Protein AF-A0A382YA63-F1 (afdb_monomer)

Sequence (80 aa):
MSNFEDVKTFMETFGQMVRTKPQFPDEKTMQLRFNLIEEELNELEQAMQTRNLKEIADALTDILYVTYGAGYAYGIDLDK

Organism: NCBI:txid408172

Foldseek 3Di:
DDPLVVLVVVCVVVVHQFAQDADAADPVLVVVLVVQLVVLVVQCVVCVVVVPPVSVVVSVVSNVNSVSVVCRNRNHDPVD

Nearest PDB structures (foldseek):
  2yf3-assembly3_E  TM=9.377E-01  e=4.675E-05  Deinococcus radiodurans R1 = ATCC 13939 = DSM 20539
  5hwu-assembly1_B  TM=9.373E-01  e=6.897E-05  Deinococcus radiodurans R1 = ATCC 13939 = DSM 20539
  5hva-assembly1_C  TM=9.338E-01  e=7.359E-05  Deinococcus radiodurans
  2yfc-assembly1_B  TM=8.708E-01  e=3.381E-05  Deinococcus radiodurans R1 = ATCC 13939 = DSM 20539
  5hx1-assembly1_C  TM=8.745E-01  e=7.851E-05  Deinococcus radiodurans

pLDDT: mean 97.73, std 2.76, range [75.5, 98.81]

InterPro domains:
  IPR021130 Phosphoribosyl-ATP pyrophosphohydrolase-like [PF01503] (7-80)
  IPR023292 NTP pyrophosphohydrolase-like domain superfamily [G3DSA:1.10.3420.10] (1-80)
  IPR033653 NTP pyrophosphohydrolase, DR2231-like [cd11530] (4-80)

Structure (mmCIF, N/CA/C/O backbone):
data_AF-A0A382YA63-F1
#
_entry.id   AF-A0A382YA63-F1
#
loop_
_atom_site.group_PDB
_atom_site.id
_atom_site.type_symbol
_atom_site.label_atom_id
_atom_site.label_alt_id
_atom_site.label_comp_id
_atom_site.label_asym_id
_atom_site.label_entity_id
_atom_site.label_seq_id
_atom_site.pdbx_PDB_ins_code
_atom_site.Cartn_x
_atom_site.Cartn_y
_atom_site.Cartn_z
_atom_site.occupancy
_atom_site.B_iso_or_equiv
_atom_site.auth_seq_id
_atom_site.auth_comp_id
_atom_site.auth_asym_id
_atom_site.auth_atom_id
_atom_site.pdbx_PDB_model_num
ATOM 1 N N . MET A 1 1 ? -2.828 -16.785 -7.725 1.00 75.50 1 MET A N 1
ATOM 2 C CA . MET A 1 1 ? -2.326 -15.399 -7.739 1.00 75.50 1 MET A CA 1
ATOM 3 C C . MET A 1 1 ? -2.202 -14.993 -6.281 1.00 75.50 1 MET A C 1
ATOM 5 O O . MET A 1 1 ? -3.049 -15.440 -5.512 1.00 75.50 1 MET A O 1
ATOM 9 N N . SER A 1 2 ? -1.112 -14.343 -5.872 1.00 94.25 2 SER A N 1
ATOM 10 C CA . SER A 1 2 ? -1.011 -13.788 -4.515 1.00 94.25 2 SER A CA 1
ATOM 11 C C . SER A 1 2 ? -1.575 -12.370 -4.503 1.00 94.25 2 SER A C 1
ATOM 13 O O . SER A 1 2 ? -1.666 -11.747 -5.561 1.00 94.25 2 SER A O 1
ATOM 15 N N . ASN A 1 3 ? -1.901 -11.850 -3.317 1.00 97.06 3 ASN A N 1
ATOM 16 C CA . ASN A 1 3 ? -2.362 -10.467 -3.168 1.00 97.06 3 ASN A CA 1
ATOM 17 C C . ASN A 1 3 ? -1.342 -9.466 -3.737 1.00 97.06 3 ASN A C 1
ATOM 19 O O . ASN A 1 3 ? -1.734 -8.450 -4.301 1.00 97.06 3 ASN A O 1
ATOM 23 N N . PHE A 1 4 ? -0.042 -9.771 -3.647 1.00 97.25 4 PHE A N 1
ATOM 24 C CA . PHE A 1 4 ? 0.995 -8.982 -4.302 1.00 97.25 4 PHE A CA 1
ATOM 25 C C . PHE A 1 4 ? 0.779 -8.962 -5.826 1.00 97.25 4 PHE A C 1
ATOM 27 O O . PHE A 1 4 ? 0.555 -7.899 -6.398 1.00 97.25 4 PHE A O 1
ATOM 34 N N . GLU A 1 5 ? 0.700 -10.117 -6.496 1.00 97.44 5 GLU A N 1
ATOM 35 C CA . GLU A 1 5 ? 0.477 -10.159 -7.955 1.00 97.44 5 GLU A CA 1
ATOM 36 C C . GLU A 1 5 ? -0.864 -9.534 -8.403 1.00 97.44 5 GLU A C 1
ATOM 38 O O . GLU A 1 5 ? -0.948 -8.970 -9.501 1.00 97.44 5 GLU A O 1
ATOM 43 N N . ASP A 1 6 ? -1.895 -9.558 -7.556 1.00 97.81 6 ASP A N 1
ATOM 44 C CA . ASP A 1 6 ? -3.158 -8.856 -7.820 1.00 97.81 6 ASP A CA 1
ATOM 45 C C . ASP A 1 6 ? -2.955 -7.325 -7.843 1.00 97.81 6 ASP A C 1
ATOM 47 O O . ASP A 1 6 ? -3.436 -6.641 -8.753 1.00 97.81 6 ASP A O 1
ATOM 51 N N . VAL A 1 7 ? -2.163 -6.775 -6.912 1.00 98.06 7 VAL A N 1
ATOM 52 C CA . VAL A 1 7 ? -1.822 -5.338 -6.874 1.00 98.06 7 VAL A CA 1
ATOM 53 C C . VAL A 1 7 ? -1.004 -4.917 -8.093 1.00 98.06 7 VAL A C 1
ATOM 55 O O . VAL A 1 7 ? -1.230 -3.837 -8.645 1.00 98.06 7 VAL A O 1
ATOM 58 N N . LYS A 1 8 ? -0.098 -5.769 -8.584 1.00 97.81 8 LYS A N 1
ATOM 59 C CA . LYS A 1 8 ? 0.597 -5.517 -9.857 1.00 97.81 8 LYS A CA 1
ATOM 60 C C . LYS A 1 8 ? -0.373 -5.384 -11.018 1.00 97.81 8 LYS A C 1
ATOM 62 O O . LYS A 1 8 ? -0.259 -4.433 -11.789 1.00 97.81 8 LYS A O 1
ATOM 67 N N . THR A 1 9 ? -1.331 -6.303 -11.120 1.00 98.00 9 THR A N 1
ATOM 68 C CA . THR A 1 9 ? -2.345 -6.281 -12.182 1.00 98.00 9 THR A CA 1
ATOM 69 C C . THR A 1 9 ? -3.133 -4.971 -12.149 1.00 98.00 9 THR A C 1
ATOM 71 O O . THR A 1 9 ? -3.340 -4.340 -13.189 1.00 98.00 9 THR A O 1
ATOM 74 N N . PHE A 1 10 ? -3.517 -4.503 -10.959 1.00 97.94 10 PHE A N 1
ATOM 75 C CA . PHE A 1 10 ? -4.137 -3.189 -10.796 1.00 97.94 10 PHE A CA 1
ATOM 76 C C . PHE A 1 10 ? -3.215 -2.051 -11.250 1.00 97.94 10 PHE A C 1
ATOM 78 O O . PHE A 1 10 ? -3.619 -1.212 -12.054 1.00 97.94 10 PHE A O 1
ATOM 85 N N . MET A 1 11 ? -1.969 -2.020 -10.773 1.00 97.81 11 MET A N 1
ATOM 86 C CA . MET A 1 11 ? -1.010 -0.972 -11.124 1.00 97.81 11 MET A CA 1
ATOM 87 C C . MET A 1 11 ? -0.814 -0.866 -12.638 1.00 97.81 11 MET A C 1
ATOM 89 O O . MET A 1 11 ? -0.892 0.234 -13.182 1.00 97.81 11 MET A O 1
ATOM 93 N N . GLU A 1 12 ? -0.630 -1.996 -13.321 1.00 97.94 12 GLU A N 1
ATOM 94 C CA . GLU A 1 12 ? -0.501 -2.060 -14.779 1.00 97.94 12 GLU A CA 1
ATOM 95 C C . GLU A 1 12 ? -1.777 -1.571 -15.481 1.00 97.94 12 GLU A C 1
ATOM 97 O O . GLU A 1 12 ? -1.697 -0.778 -16.421 1.00 97.94 12 GLU A O 1
ATOM 102 N N . THR A 1 13 ? -2.954 -1.965 -14.981 1.00 98.06 13 THR A N 1
ATOM 103 C CA . THR A 1 13 ? -4.261 -1.541 -15.518 1.00 98.06 13 THR A CA 1
ATOM 104 C C . THR A 1 13 ? -4.433 -0.020 -15.482 1.00 98.06 13 THR A C 1
ATOM 106 O O . THR A 1 13 ? -4.978 0.564 -16.418 1.00 98.06 13 THR A O 1
ATOM 109 N N . PHE A 1 14 ? -3.930 0.637 -14.434 1.00 96.75 14 PHE A N 1
ATOM 110 C CA . PHE A 1 14 ? -3.992 2.093 -14.266 1.00 96.75 14 PHE A CA 1
ATOM 111 C C . PHE A 1 14 ? -2.722 2.827 -14.731 1.00 96.75 14 PHE A C 1
ATOM 113 O O . PHE A 1 14 ? -2.550 4.012 -14.442 1.00 96.75 14 PHE A O 1
ATOM 120 N N . GLY A 1 15 ? -1.829 2.151 -15.463 1.00 95.94 15 GLY A N 1
ATOM 121 C CA . GLY A 1 15 ? -0.635 2.757 -16.061 1.00 95.94 15 GLY A CA 1
ATOM 122 C C . GLY A 1 15 ? 0.445 3.173 -15.057 1.00 95.94 15 GLY A C 1
ATOM 123 O O . GLY A 1 15 ? 1.309 3.990 -15.383 1.00 95.94 15 GLY A O 1
ATOM 124 N N . GLN A 1 16 ? 0.417 2.636 -13.837 1.00 96.44 16 GLN A N 1
ATOM 125 C CA . GLN A 1 16 ? 1.478 2.844 -12.859 1.00 96.44 16 GLN A CA 1
ATOM 126 C C . GLN A 1 16 ? 2.707 2.003 -13.219 1.00 96.44 16 GLN A C 1
ATOM 128 O O . GLN A 1 16 ? 2.606 0.849 -13.631 1.00 96.44 16 GLN A O 1
ATOM 133 N N . MET A 1 17 ? 3.897 2.571 -13.024 1.00 96.06 17 MET A N 1
ATOM 134 C CA . MET A 1 17 ? 5.147 1.861 -13.278 1.00 96.06 17 MET A CA 1
ATOM 135 C C . MET A 1 17 ? 5.380 0.760 -12.235 1.00 96.06 17 MET A C 1
ATOM 137 O O . MET A 1 17 ? 5.527 1.047 -11.046 1.00 96.06 17 MET A O 1
ATOM 141 N N . VAL A 1 18 ? 5.499 -0.482 -12.707 1.00 97.69 18 VAL A N 1
ATOM 142 C CA . VAL A 1 18 ? 5.897 -1.653 -11.916 1.00 97.69 18 VAL A CA 1
ATOM 143 C C . VAL A 1 18 ? 7.376 -1.947 -12.153 1.00 97.69 18 VAL A C 1
ATOM 145 O O . VAL A 1 18 ? 7.826 -2.066 -13.294 1.00 97.69 18 VAL A O 1
ATOM 148 N N . ARG A 1 19 ? 8.151 -2.080 -11.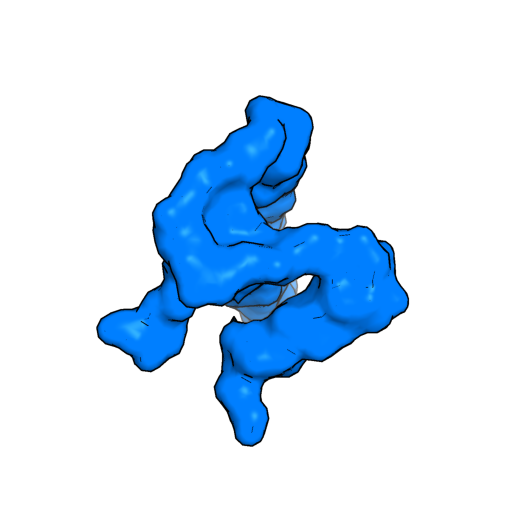075 1.00 97.75 19 ARG A N 1
ATOM 149 C CA . ARG A 1 19 ? 9.558 -2.488 -11.132 1.00 97.75 19 ARG A CA 1
ATOM 150 C C . ARG A 1 19 ? 9.683 -3.932 -10.661 1.00 97.75 19 ARG A C 1
ATOM 152 O O . ARG A 1 19 ? 8.951 -4.376 -9.788 1.00 97.75 19 ARG A O 1
ATOM 159 N N . THR A 1 20 ? 10.628 -4.662 -11.242 1.00 95.38 20 THR A N 1
ATOM 160 C CA . THR A 1 20 ? 10.884 -6.081 -10.924 1.00 95.38 20 THR A CA 1
ATOM 161 C C . THR A 1 20 ? 12.271 -6.317 -10.328 1.00 95.38 20 THR A C 1
ATOM 163 O O . THR A 1 20 ? 12.658 -7.456 -10.077 1.00 95.38 20 THR A O 1
ATOM 166 N N . LYS A 1 21 ? 13.046 -5.245 -10.136 1.00 97.44 21 LYS A N 1
ATOM 167 C CA . LYS A 1 21 ? 14.366 -5.261 -9.504 1.00 97.44 21 LYS A CA 1
ATOM 168 C C . LYS A 1 21 ? 14.464 -4.109 -8.503 1.00 97.44 21 LYS A C 1
ATOM 170 O O . LYS A 1 21 ? 13.998 -3.021 -8.859 1.00 97.44 21 LYS A O 1
ATOM 175 N N . PRO A 1 22 ? 15.109 -4.311 -7.338 1.00 98.31 22 PRO A N 1
ATOM 176 C CA . PRO A 1 22 ? 15.262 -3.271 -6.329 1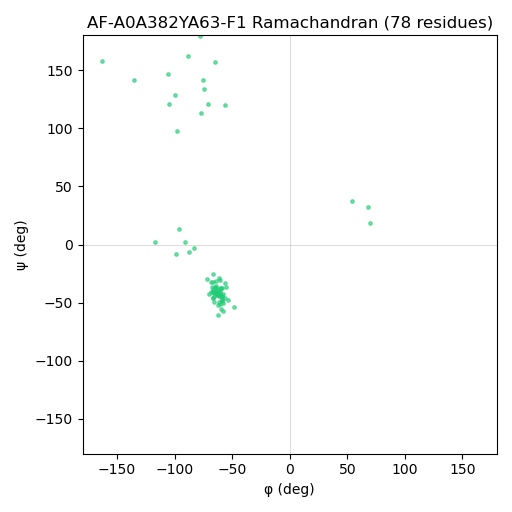.00 98.31 22 PRO A CA 1
ATOM 177 C C . PRO A 1 22 ? 15.941 -2.022 -6.890 1.00 98.31 22 PRO A C 1
ATOM 179 O O . PRO A 1 22 ? 17.074 -2.088 -7.370 1.00 98.31 22 PRO A O 1
ATOM 182 N N . GLN A 1 23 ? 15.247 -0.889 -6.838 1.00 97.75 23 GLN A N 1
ATOM 183 C CA . GLN A 1 23 ? 15.764 0.422 -7.226 1.00 97.75 23 GLN A CA 1
ATOM 184 C C . GLN A 1 23 ? 14.879 1.539 -6.664 1.00 97.75 23 GLN A C 1
ATOM 186 O O . GLN A 1 23 ? 13.695 1.340 -6.395 1.00 97.75 23 GLN A O 1
ATOM 191 N N . PHE A 1 24 ? 15.439 2.739 -6.542 1.00 98.12 24 PHE A N 1
ATOM 192 C CA . PHE A 1 24 ? 14.667 3.910 -6.139 1.00 98.12 24 PHE A CA 1
ATOM 193 C C . PHE A 1 24 ? 13.770 4.400 -7.289 1.00 98.12 24 PHE A C 1
ATOM 195 O O . PHE A 1 24 ? 14.240 4.503 -8.429 1.00 98.12 24 PHE A O 1
ATOM 202 N N . PRO A 1 25 ? 12.485 4.701 -7.030 1.00 97.56 25 PRO A N 1
ATOM 203 C CA . PRO A 1 25 ? 11.675 5.484 -7.950 1.00 97.56 25 PRO A CA 1
ATOM 204 C C . PRO A 1 25 ? 12.018 6.981 -7.842 1.00 97.56 25 PRO A C 1
ATOM 206 O O . PRO A 1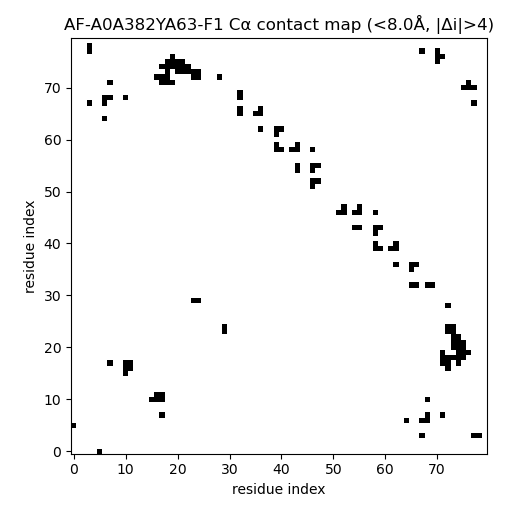 25 ? 12.882 7.373 -7.060 1.00 97.56 25 PRO A O 1
ATOM 209 N N . ASP A 1 26 ? 11.364 7.827 -8.641 1.00 97.88 26 ASP A N 1
ATOM 210 C CA . ASP A 1 26 ? 11.506 9.280 -8.494 1.00 97.88 26 ASP A CA 1
ATOM 211 C C . ASP A 1 26 ? 10.952 9.780 -7.146 1.00 97.88 26 ASP A C 1
ATOM 213 O O . ASP A 1 26 ? 10.100 9.139 -6.526 1.00 97.88 26 ASP A O 1
ATOM 217 N N . GLU A 1 27 ? 11.425 10.947 -6.697 1.00 98.25 27 GLU A N 1
ATOM 218 C CA . GLU A 1 27 ? 11.050 11.540 -5.402 1.00 98.25 27 GLU A CA 1
ATOM 219 C C . GLU A 1 27 ? 9.535 11.710 -5.251 1.00 98.25 27 GLU A C 1
ATOM 221 O O . GLU A 1 27 ? 8.982 11.476 -4.177 1.00 98.25 27 GLU A O 1
ATOM 226 N N . LYS A 1 28 ? 8.840 12.058 -6.340 1.00 98.25 28 LYS A N 1
ATOM 227 C CA . LYS A 1 28 ? 7.384 12.217 -6.339 1.00 98.25 28 LYS A CA 1
ATOM 228 C C . LYS A 1 28 ? 6.684 10.895 -6.026 1.00 98.25 28 LYS A C 1
ATOM 230 O O . LYS A 1 28 ? 5.738 10.874 -5.245 1.00 98.25 28 LYS A O 1
ATOM 235 N N . THR A 1 29 ? 7.143 9.799 -6.620 1.00 97.88 29 THR A N 1
ATOM 236 C CA . THR A 1 29 ? 6.624 8.452 -6.378 1.00 97.88 29 THR A CA 1
ATOM 237 C C . THR A 1 29 ? 6.970 7.980 -4.970 1.00 97.88 29 THR A C 1
ATOM 239 O O . THR A 1 29 ? 6.114 7.393 -4.314 1.00 97.88 29 THR A O 1
ATOM 242 N N . MET A 1 30 ? 8.185 8.258 -4.484 1.00 98.38 30 MET A N 1
ATOM 243 C CA . MET A 1 30 ? 8.567 7.955 -3.099 1.00 98.38 30 MET A CA 1
ATOM 244 C C . MET A 1 30 ? 7.628 8.654 -2.112 1.00 98.38 30 MET A C 1
ATOM 246 O O . MET A 1 30 ? 7.046 7.997 -1.251 1.00 98.38 30 MET A O 1
ATOM 250 N N . GLN A 1 31 ? 7.421 9.963 -2.286 1.00 98.62 31 GLN A N 1
ATOM 251 C CA . GLN A 1 31 ? 6.540 10.747 -1.425 1.00 98.62 31 GLN A CA 1
ATOM 252 C C . GLN A 1 31 ? 5.088 10.275 -1.522 1.00 98.62 31 GLN A C 1
ATOM 254 O O . GLN A 1 31 ? 4.422 10.152 -0.502 1.00 98.62 31 GLN A O 1
ATOM 259 N N . LEU A 1 32 ? 4.604 9.958 -2.727 1.00 98.25 32 LEU A N 1
ATOM 260 C CA . LEU A 1 32 ? 3.261 9.413 -2.916 1.00 98.25 32 LEU A CA 1
ATOM 261 C C . LEU A 1 32 ? 3.072 8.105 -2.138 1.00 98.25 32 LEU A C 1
ATOM 263 O O . LEU A 1 32 ? 2.083 7.964 -1.431 1.00 98.25 32 LEU A O 1
ATOM 267 N N . ARG A 1 33 ? 4.007 7.153 -2.252 1.00 98.44 33 ARG A N 1
ATOM 268 C CA . ARG A 1 33 ? 3.908 5.868 -1.540 1.00 98.44 33 ARG A CA 1
ATOM 269 C C . ARG A 1 33 ? 3.954 6.044 -0.029 1.00 98.44 33 ARG A C 1
ATOM 271 O O . ARG A 1 33 ? 3.179 5.395 0.660 1.00 98.44 33 ARG A O 1
ATOM 278 N N . PHE A 1 34 ? 4.827 6.922 0.462 1.00 98.69 34 PHE A N 1
ATOM 279 C CA . PHE A 1 34 ? 4.892 7.246 1.884 1.00 98.69 34 PHE A CA 1
ATOM 280 C C . PHE A 1 34 ? 3.576 7.855 2.384 1.00 98.69 34 PHE A C 1
ATOM 282 O O . PHE A 1 34 ? 3.026 7.364 3.362 1.00 98.69 34 PHE A O 1
ATOM 289 N N . ASN A 1 35 ? 3.044 8.855 1.676 1.00 98.81 35 ASN A N 1
ATOM 290 C CA . ASN A 1 35 ? 1.803 9.529 2.060 1.00 98.81 35 ASN A CA 1
ATOM 291 C C . ASN A 1 35 ? 0.610 8.570 2.098 1.00 98.81 35 ASN A C 1
ATOM 293 O O . ASN A 1 35 ? -0.170 8.640 3.034 1.00 98.81 35 ASN A O 1
ATOM 297 N N . LEU A 1 36 ? 0.488 7.667 1.117 1.00 98.69 36 LEU A N 1
ATOM 298 C CA . LEU A 1 36 ? -0.584 6.667 1.107 1.00 98.69 36 LEU A CA 1
ATOM 299 C C . LEU A 1 36 ? -0.495 5.744 2.329 1.00 98.69 36 LEU A C 1
ATOM 301 O O . LEU A 1 36 ? -1.492 5.498 2.983 1.00 98.69 36 LEU A O 1
ATOM 305 N N . ILE A 1 37 ? 0.702 5.265 2.682 1.00 98.81 37 ILE A N 1
ATOM 306 C CA . ILE A 1 37 ? 0.882 4.428 3.882 1.00 98.81 37 ILE A CA 1
ATOM 307 C C . ILE A 1 37 ? 0.538 5.207 5.161 1.00 98.81 37 ILE A C 1
ATOM 309 O O . ILE A 1 37 ? -0.075 4.653 6.070 1.00 98.81 37 ILE A O 1
ATOM 313 N N . GLU A 1 38 ? 0.951 6.473 5.247 1.00 98.81 38 GLU A N 1
ATOM 314 C CA . GLU A 1 38 ? 0.644 7.341 6.387 1.00 98.81 38 GLU A CA 1
ATOM 315 C C . GLU A 1 38 ? -0.865 7.603 6.517 1.00 98.81 38 GLU A C 1
ATOM 317 O O . GLU A 1 38 ? -1.390 7.582 7.628 1.00 98.81 38 GLU A O 1
ATOM 322 N N . GLU A 1 39 ? -1.564 7.797 5.398 1.00 98.69 39 GLU A N 1
ATOM 323 C CA . GLU A 1 39 ? -3.020 7.950 5.336 1.00 98.69 39 GLU A CA 1
ATOM 324 C C . GLU A 1 39 ? -3.732 6.730 5.936 1.00 98.69 39 GLU A C 1
ATOM 326 O O . GL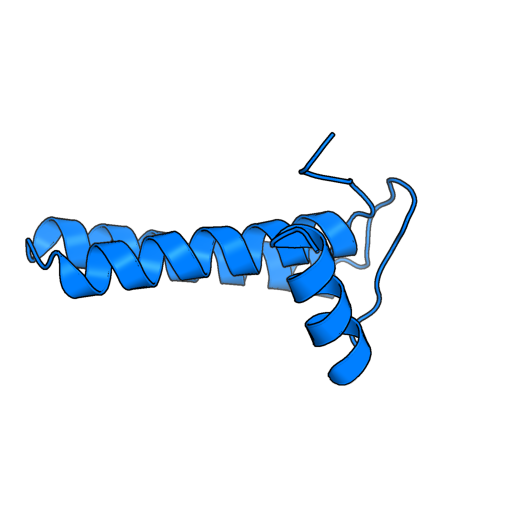U A 1 39 ? -4.402 6.879 6.959 1.00 98.69 39 GLU A O 1
ATOM 331 N N . GLU A 1 40 ? -3.476 5.521 5.420 1.00 98.75 40 GLU A N 1
ATOM 332 C CA . GLU A 1 40 ? -4.141 4.303 5.917 1.00 98.75 40 GLU A CA 1
ATOM 333 C C . GLU A 1 40 ? -3.792 3.987 7.382 1.00 98.75 40 GLU A C 1
ATOM 335 O O . GLU A 1 40 ? -4.597 3.443 8.144 1.00 98.75 40 GLU A O 1
ATOM 340 N N . LEU A 1 41 ? -2.581 4.348 7.824 1.00 98.81 41 LEU A N 1
ATOM 341 C CA . LEU A 1 41 ? -2.184 4.200 9.223 1.00 98.81 41 LEU A CA 1
ATOM 342 C C . LEU A 1 41 ? -2.990 5.126 10.147 1.00 98.81 41 LEU A C 1
ATOM 344 O O . LEU A 1 41 ? -3.389 4.704 11.237 1.00 98.81 41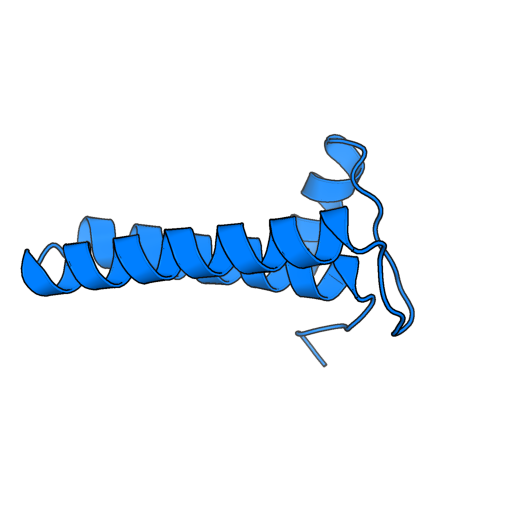 LEU A O 1
ATOM 348 N N . ASN A 1 42 ? -3.242 6.366 9.724 1.00 98.75 42 ASN A N 1
ATOM 349 C CA . ASN A 1 42 ? -4.078 7.302 10.473 1.00 98.75 42 ASN A CA 1
ATOM 350 C C . ASN A 1 42 ? -5.537 6.821 10.523 1.00 98.75 42 ASN A C 1
ATOM 352 O O . ASN A 1 42 ? -6.186 6.943 11.564 1.00 98.75 42 ASN A O 1
ATOM 356 N N . GLU A 1 43 ? -6.051 6.239 9.436 1.00 98.75 43 GLU A N 1
ATOM 357 C CA . GLU A 1 43 ? -7.388 5.635 9.417 1.00 98.75 43 GLU A CA 1
ATOM 358 C C . GLU A 1 43 ? -7.493 4.453 10.385 1.00 98.75 43 GLU A C 1
ATOM 360 O O . GLU A 1 43 ? -8.434 4.376 11.183 1.00 98.75 43 GLU A O 1
ATOM 365 N N . LEU A 1 44 ? -6.477 3.584 10.409 1.00 98.81 44 LEU A N 1
ATOM 366 C CA . LEU A 1 44 ? -6.400 2.491 11.374 1.00 98.81 44 LEU A CA 1
ATOM 367 C C . LEU A 1 44 ? -6.408 3.013 12.818 1.00 98.81 44 LEU A C 1
ATOM 369 O O . LEU A 1 44 ? -7.125 2.470 13.665 1.00 98.81 44 LEU A O 1
ATOM 373 N N . GLU A 1 45 ? -5.640 4.067 13.112 1.00 98.81 45 GLU A N 1
ATOM 374 C CA . GLU A 1 45 ? -5.627 4.688 14.439 1.00 98.81 45 GLU A CA 1
ATOM 375 C C . GLU A 1 45 ? -7.030 5.177 14.836 1.00 98.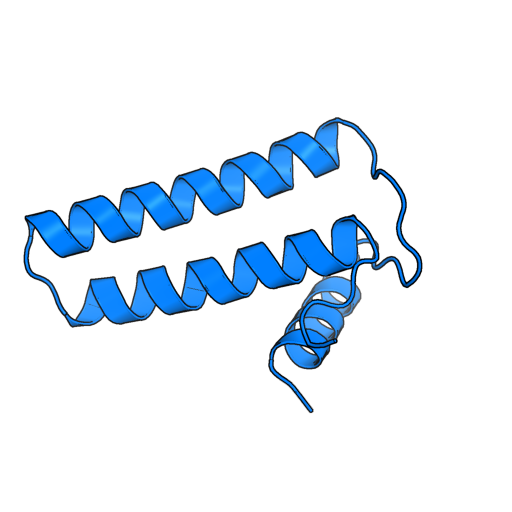81 45 GLU A C 1
ATOM 377 O O . GLU A 1 45 ? -7.520 4.859 15.926 1.00 98.81 45 GLU A O 1
ATOM 382 N N . GLN A 1 46 ? -7.721 5.889 13.942 1.00 98.75 46 GLN A N 1
ATOM 383 C CA . GLN A 1 46 ? -9.085 6.368 14.180 1.00 98.75 46 GLN A CA 1
ATOM 384 C C . GLN A 1 46 ? -10.076 5.213 14.389 1.00 98.75 46 GLN A C 1
ATOM 386 O O . GLN A 1 46 ? -10.920 5.257 15.297 1.00 98.75 46 GLN A O 1
ATOM 391 N N . ALA A 1 47 ? -9.963 4.144 13.602 1.00 98.75 47 ALA A N 1
ATOM 392 C CA . ALA A 1 47 ? 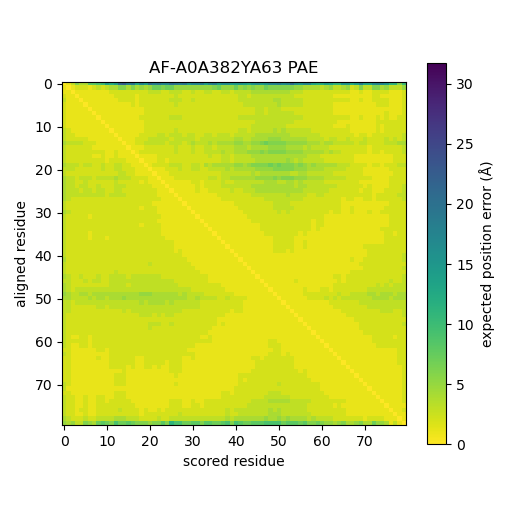-10.802 2.957 13.727 1.00 98.75 47 ALA A CA 1
ATOM 393 C C . ALA A 1 47 ? -10.594 2.245 15.079 1.00 98.75 47 ALA A C 1
ATOM 395 O O . ALA A 1 47 ? -11.557 1.800 15.716 1.00 98.75 47 ALA A O 1
ATOM 396 N N . MET A 1 48 ? -9.352 2.200 15.577 1.00 98.62 48 MET A N 1
ATOM 397 C CA . MET A 1 48 ? -9.033 1.684 16.912 1.00 98.62 48 MET A CA 1
ATOM 398 C C . MET A 1 48 ? -9.613 2.562 18.026 1.00 98.62 48 MET A C 1
ATOM 400 O O . MET A 1 48 ? -10.235 2.037 18.955 1.00 98.62 48 MET A O 1
ATOM 404 N N . GLN A 1 49 ? -9.462 3.886 17.926 1.00 98.69 49 GLN A N 1
ATOM 405 C CA . GLN A 1 49 ? -9.991 4.841 18.908 1.00 98.69 49 GLN A CA 1
ATOM 406 C C . GLN A 1 49 ? -11.520 4.757 19.020 1.00 98.69 49 GLN A C 1
ATOM 408 O O . GLN A 1 49 ? -12.076 4.775 20.121 1.00 98.69 49 GLN A O 1
ATOM 413 N N . THR A 1 50 ? -12.205 4.599 17.887 1.00 98.56 50 THR A N 1
ATOM 414 C CA . THR A 1 50 ? -13.669 4.461 17.818 1.00 98.56 50 THR A CA 1
ATOM 415 C C . THR A 1 50 ? -14.164 3.034 18.074 1.00 98.56 50 THR A C 1
ATOM 417 O O . THR A 1 5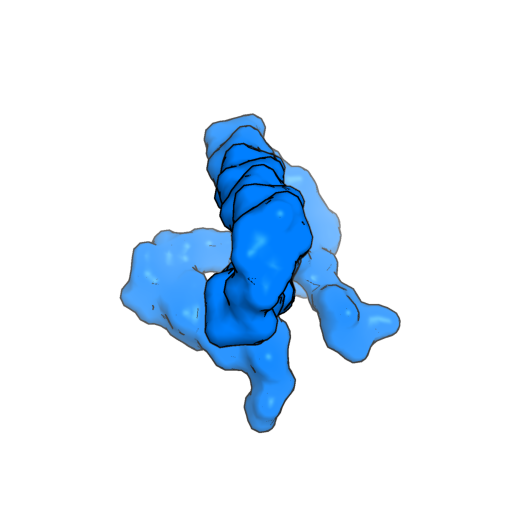0 ? -15.373 2.808 18.148 1.00 98.56 50 THR A O 1
ATOM 420 N N . ARG A 1 51 ? -13.251 2.069 18.269 1.00 98.31 51 ARG A N 1
ATOM 421 C CA . ARG A 1 51 ? -13.536 0.638 18.483 1.00 98.31 51 ARG A CA 1
ATOM 422 C C . ARG A 1 51 ? -14.410 0.034 17.378 1.00 98.31 51 ARG A C 1
ATOM 424 O O . ARG A 1 51 ? -15.270 -0.808 17.650 1.00 98.31 51 ARG A O 1
ATOM 431 N N . ASN A 1 52 ? -14.184 0.453 16.136 1.00 98.62 52 ASN A N 1
ATOM 432 C CA . ASN A 1 52 ? -14.970 0.033 14.986 1.00 98.62 52 ASN A CA 1
ATOM 433 C C . ASN A 1 52 ? -14.276 -1.110 14.228 1.00 98.62 52 ASN A C 1
ATOM 435 O O . ASN A 1 52 ? -13.406 -0.882 13.397 1.00 98.62 52 ASN A O 1
ATOM 439 N N . LEU A 1 53 ? -14.682 -2.357 14.494 1.00 98.69 53 LEU A N 1
ATOM 440 C CA . LEU A 1 53 ? -14.073 -3.544 13.875 1.00 98.69 53 LEU A CA 1
ATOM 441 C C . LEU A 1 53 ? -14.186 -3.581 12.346 1.00 98.69 53 LEU A C 1
ATOM 443 O O . LEU A 1 53 ? -13.311 -4.153 11.703 1.00 98.69 53 LEU A O 1
ATOM 447 N N . LYS A 1 54 ? -15.249 -3.002 11.772 1.00 98.62 54 LYS A N 1
ATOM 448 C CA . LYS A 1 54 ? -15.418 -2.954 10.317 1.00 98.62 54 LYS A CA 1
ATOM 449 C C . LYS A 1 54 ? -14.328 -2.089 9.690 1.00 98.62 54 LYS A C 1
ATOM 451 O O . LYS A 1 54 ? -13.650 -2.546 8.784 1.00 98.62 54 LYS A O 1
ATOM 456 N N . GLU A 1 55 ? -14.137 -0.890 10.225 1.00 98.62 55 GLU A N 1
ATOM 457 C CA . GLU A 1 55 ? -13.146 0.065 9.715 1.00 98.62 55 GLU A CA 1
ATOM 458 C C . GLU A 1 55 ? -11.717 -0.382 10.047 1.00 98.62 55 GLU A C 1
ATOM 460 O O . GLU A 1 55 ? -10.808 -0.154 9.267 1.00 98.62 55 GLU A O 1
ATOM 465 N N . ILE A 1 56 ? -11.509 -1.112 11.152 1.00 98.81 56 ILE A N 1
ATOM 466 C CA . ILE A 1 56 ? -10.216 -1.761 11.420 1.00 98.81 56 ILE A CA 1
ATOM 467 C C . ILE A 1 56 ? -9.880 -2.766 10.309 1.00 98.81 56 ILE A C 1
ATOM 469 O O . ILE A 1 56 ? -8.739 -2.821 9.865 1.00 98.81 56 ILE A O 1
ATOM 473 N N . ALA A 1 57 ? -10.844 -3.587 9.880 1.00 98.75 57 ALA A N 1
ATOM 474 C CA . ALA A 1 57 ? -10.612 -4.559 8.813 1.00 98.75 57 ALA A CA 1
ATOM 475 C C . ALA A 1 57 ? -10.373 -3.887 7.450 1.00 98.75 57 ALA A C 1
ATOM 477 O O . ALA A 1 57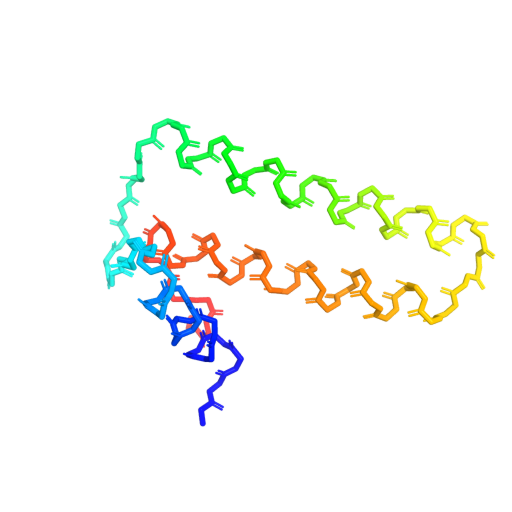 ? -9.546 -4.380 6.683 1.00 98.75 57 ALA A O 1
ATOM 478 N N . ASP A 1 58 ? -11.069 -2.780 7.183 1.00 98.62 58 ASP A N 1
ATOM 479 C CA . ASP A 1 58 ? -10.903 -1.945 5.985 1.00 98.62 58 ASP A CA 1
ATOM 480 C C . ASP A 1 58 ? -9.484 -1.360 5.937 1.00 98.62 58 ASP A C 1
ATOM 482 O O . ASP A 1 58 ? -8.673 -1.797 5.124 1.00 98.62 58 ASP A O 1
ATOM 486 N N . ALA A 1 59 ? -9.109 -0.567 6.947 1.00 98.69 59 ALA A N 1
ATOM 487 C CA . ALA A 1 59 ? -7.799 0.079 7.022 1.00 98.69 59 ALA A CA 1
ATOM 488 C C . ALA A 1 59 ? -6.632 -0.926 7.027 1.00 98.69 59 ALA A C 1
ATOM 490 O O . ALA A 1 59 ? -5.595 -0.697 6.412 1.00 98.69 59 ALA A O 1
ATOM 491 N N . LEU A 1 60 ? -6.771 -2.090 7.682 1.00 98.75 60 LEU A N 1
ATOM 492 C CA . LEU A 1 60 ? -5.748 -3.144 7.601 1.00 98.75 60 LEU A CA 1
ATOM 493 C C . LEU A 1 60 ? -5.596 -3.708 6.180 1.00 98.75 60 LEU A C 1
ATOM 495 O O . LEU A 1 60 ? -4.486 -4.063 5.778 1.00 98.75 60 LEU A O 1
ATOM 499 N N . THR A 1 61 ? -6.695 -3.818 5.435 1.00 98.44 61 THR A N 1
ATOM 500 C CA . THR A 1 61 ? -6.678 -4.272 4.040 1.00 98.44 61 THR A CA 1
ATOM 501 C C . THR A 1 61 ? -6.045 -3.214 3.141 1.00 98.44 61 THR A C 1
ATOM 503 O O . THR A 1 61 ? -5.193 -3.555 2.316 1.00 98.44 61 THR A O 1
ATOM 506 N N . ASP A 1 62 ? -6.373 -1.943 3.352 1.00 98.62 62 ASP A N 1
ATOM 507 C CA . ASP A 1 62 ? -5.808 -0.838 2.583 1.00 98.62 62 ASP A CA 1
ATOM 508 C C . ASP A 1 62 ? -4.312 -0.669 2.855 1.00 98.62 62 ASP A C 1
ATOM 510 O O . ASP A 1 62 ? -3.533 -0.568 1.904 1.00 98.62 62 ASP A O 1
ATOM 514 N N . ILE A 1 63 ? -3.861 -0.821 4.109 1.00 98.75 63 ILE A N 1
ATOM 515 C CA . ILE A 1 63 ? -2.431 -0.877 4.456 1.00 98.75 63 ILE A CA 1
ATOM 516 C C . ILE A 1 63 ? -1.708 -1.951 3.638 1.00 98.75 63 ILE A C 1
ATOM 518 O O . ILE A 1 63 ? -0.646 -1.672 3.073 1.00 98.75 63 ILE A O 1
ATOM 522 N N . LEU A 1 64 ? -2.247 -3.174 3.550 1.00 98.50 64 LEU A N 1
ATOM 523 C CA . LEU A 1 64 ? -1.645 -4.232 2.729 1.00 98.50 64 LEU A CA 1
ATOM 524 C C . LEU A 1 64 ? -1.561 -3.797 1.263 1.00 98.50 64 LEU A C 1
ATOM 526 O O . LEU A 1 64 ? -0.518 -3.958 0.626 1.00 98.50 64 LEU A O 1
ATOM 530 N N . TYR A 1 65 ? -2.632 -3.204 0.745 1.00 98.50 65 TYR A N 1
ATOM 531 C CA . TYR A 1 65 ? -2.725 -2.765 -0.638 1.00 98.50 65 TYR A CA 1
ATOM 532 C C . TYR A 1 65 ? -1.688 -1.689 -0.992 1.00 98.50 65 TYR A C 1
ATOM 534 O O . TYR A 1 65 ? -0.906 -1.851 -1.938 1.00 98.50 65 TYR A O 1
ATOM 542 N N . VAL A 1 66 ? -1.620 -0.608 -0.208 1.00 98.62 66 VAL A N 1
ATOM 543 C CA . VAL A 1 66 ? -0.671 0.492 -0.440 1.00 98.62 66 VAL A CA 1
ATOM 544 C C . VAL A 1 66 ? 0.773 0.050 -0.194 1.00 98.62 66 VAL A C 1
ATOM 546 O O . VAL A 1 66 ? 1.676 0.474 -0.923 1.00 98.62 66 VAL A O 1
ATOM 549 N N . THR A 1 67 ? 0.993 -0.876 0.747 1.00 98.62 67 THR A N 1
ATOM 550 C CA . THR A 1 67 ? 2.309 -1.472 1.025 1.00 98.62 67 THR A CA 1
ATOM 551 C C . THR A 1 67 ? 2.797 -2.324 -0.146 1.00 98.62 67 THR A C 1
ATOM 553 O O . THR A 1 67 ? 3.932 -2.159 -0.597 1.00 98.62 67 THR A O 1
ATOM 556 N N . TYR A 1 68 ? 1.946 -3.183 -0.713 1.00 98.62 68 TYR A N 1
ATOM 557 C CA . TYR A 1 68 ? 2.280 -3.946 -1.917 1.00 98.62 68 TYR A CA 1
ATOM 558 C C . TYR A 1 68 ? 2.544 -3.037 -3.123 1.00 98.62 68 TYR A C 1
ATOM 560 O O . TYR A 1 68 ? 3.508 -3.249 -3.866 1.00 98.62 68 TYR A O 1
ATOM 568 N N . GLY A 1 69 ? 1.764 -1.963 -3.274 1.00 98.44 69 GLY A N 1
ATOM 569 C CA . GLY A 1 69 ? 2.013 -0.942 -4.291 1.00 98.44 69 GLY A CA 1
ATOM 570 C C . GLY A 1 69 ? 3.378 -0.262 -4.126 1.00 98.44 69 GLY A C 1
ATOM 571 O O . GLY A 1 69 ? 4.067 0.009 -5.116 1.00 98.44 69 GLY A O 1
ATOM 572 N N . ALA A 1 70 ? 3.808 -0.018 -2.884 1.00 98.56 70 ALA A N 1
ATOM 573 C CA . ALA A 1 70 ? 5.152 0.467 -2.586 1.00 98.56 70 ALA A CA 1
ATOM 574 C C . ALA A 1 70 ? 6.220 -0.581 -2.939 1.00 98.56 70 ALA A C 1
ATOM 576 O O . ALA A 1 70 ? 7.186 -0.236 -3.618 1.00 98.56 70 ALA A O 1
ATOM 577 N N . GLY A 1 71 ? 6.015 -1.857 -2.597 1.00 98.56 71 GLY A N 1
ATOM 578 C CA . GLY A 1 71 ? 6.893 -2.966 -2.993 1.00 98.56 71 GLY A CA 1
ATOM 579 C C . GLY A 1 71 ? 7.212 -2.949 -4.491 1.00 98.56 71 GLY A C 1
ATOM 580 O O . GLY A 1 71 ? 8.376 -2.820 -4.880 1.00 98.56 71 GLY A O 1
ATOM 581 N N . TYR A 1 72 ? 6.191 -2.918 -5.353 1.00 98.44 72 TYR A N 1
ATOM 582 C CA . TYR A 1 72 ? 6.400 -2.799 -6.804 1.00 98.44 72 TYR A CA 1
ATOM 583 C C . TYR A 1 72 ? 6.992 -1.462 -7.247 1.00 98.44 72 TYR A C 1
ATOM 585 O O . TYR A 1 72 ? 7.747 -1.422 -8.221 1.00 98.44 72 TYR A O 1
ATOM 593 N N . ALA A 1 73 ? 6.688 -0.361 -6.557 1.00 98.31 73 ALA A N 1
ATOM 594 C CA . ALA A 1 73 ? 7.278 0.937 -6.870 1.00 98.31 73 ALA A CA 1
ATOM 595 C C . ALA A 1 73 ? 8.785 0.990 -6.588 1.00 98.31 73 ALA A C 1
ATOM 597 O O . ALA A 1 73 ? 9.467 1.759 -7.263 1.00 98.31 73 ALA A O 1
ATOM 598 N N . TYR A 1 74 ? 9.296 0.163 -5.670 1.00 98.56 74 TYR A N 1
ATOM 599 C CA . TYR A 1 74 ? 10.728 -0.031 -5.403 1.00 98.56 74 TYR A CA 1
ATOM 600 C C . TYR A 1 74 ? 11.314 -1.281 -6.078 1.00 98.56 74 TYR A C 1
ATOM 602 O O . TYR A 1 74 ? 12.526 -1.475 -6.071 1.00 98.56 74 TYR A O 1
ATOM 610 N N . GLY A 1 75 ? 10.480 -2.129 -6.682 1.00 98.12 75 GLY A N 1
ATOM 611 C CA . GLY A 1 75 ? 10.893 -3.398 -7.282 1.00 98.12 75 GLY A CA 1
ATOM 612 C C . GLY A 1 75 ? 11.352 -4.444 -6.269 1.00 98.12 75 GLY A C 1
ATOM 613 O O . GLY A 1 75 ? 12.250 -5.231 -6.567 1.00 98.12 75 GLY A O 1
ATOM 614 N N . ILE A 1 76 ? 10.753 -4.422 -5.081 1.00 98.31 76 ILE A N 1
ATOM 615 C CA . ILE A 1 76 ? 10.982 -5.355 -3.980 1.00 98.31 76 ILE A CA 1
ATOM 616 C C . ILE A 1 76 ? 9.784 -6.303 -3.928 1.00 98.31 76 ILE A C 1
ATOM 618 O O . ILE A 1 76 ? 8.648 -5.856 -3.776 1.00 98.31 76 ILE A O 1
ATOM 622 N N . ASP A 1 77 ? 10.043 -7.600 -4.078 1.00 97.38 77 ASP A N 1
ATOM 623 C CA . ASP A 1 77 ? 9.030 -8.645 -3.929 1.00 97.38 77 ASP A CA 1
ATOM 624 C C . ASP A 1 77 ? 8.769 -8.881 -2.439 1.00 97.38 77 ASP A C 1
ATOM 626 O O . ASP A 1 77 ? 9.676 -9.307 -1.734 1.00 97.38 77 ASP A O 1
ATOM 630 N N . LEU A 1 78 ? 7.570 -8.542 -1.955 1.00 97.19 78 LEU A N 1
ATOM 631 C CA . LEU A 1 78 ? 7.223 -8.639 -0.530 1.00 97.19 78 LEU A CA 1
ATOM 632 C C . LEU A 1 78 ? 6.686 -10.019 -0.126 1.00 97.19 78 LEU A C 1
ATOM 634 O O . LEU A 1 78 ? 6.499 -10.267 1.063 1.00 97.19 78 LEU A O 1
ATOM 638 N N . ASP A 1 79 ? 6.469 -10.915 -1.092 1.00 95.38 79 ASP A N 1
ATOM 639 C CA . ASP A 1 79 ? 6.102 -12.309 -0.833 1.00 95.38 79 ASP A CA 1
ATOM 640 C C . ASP A 1 79 ? 7.346 -13.231 -0.741 1.00 95.38 79 ASP A C 1
ATOM 642 O O . ASP A 1 79 ? 7.197 -14.447 -0.579 1.00 95.38 79 ASP A O 1
ATOM 646 N N . LYS A 1 80 ? 8.572 -12.688 -0.850 1.00 91.25 80 LYS A N 1
ATOM 647 C CA . LYS A 1 80 ? 9.849 -13.425 -0.777 1.00 91.25 80 LYS A CA 1
ATOM 648 C C . LYS A 1 80 ? 10.836 -12.815 0.212 1.00 91.25 80 LYS A C 1
ATOM 650 O O . LYS A 1 80 ? 11.524 -13.619 0.881 1.00 91.25 80 LYS A O 1
#

Solvent-accessible surface area (backbone atoms only — not comparable to full-atom values): 4362 Å² total; per-residue (Å²): 133,53,76,57,59,52,47,49,54,51,34,54,75,73,72,45,76,76,41,88,55,76,47,85,58,57,70,69,56,51,50,49,41,52,50,50,44,53,51,30,51,51,47,30,51,51,18,56,76,70,68,36,68,68,48,33,54,47,24,54,50,46,40,53,51,42,49,42,51,38,24,28,44,30,10,42,71,85,92,113

Radius of gyration: 13.52 Å; Cα contacts (8 Å, |Δi|>4): 75; chains: 1; bounding box: 31×28×35 Å

Secondary structure (DSSP, 8-state):
--HHHHHHHHHHHTTPPP-SS-----HHHHHHHHHHHHHHHHHHHHHHHTT-HHHHHHHHHHHHHHHHHHHHHHT--TT-

Mean predicted aligned error: 2.11 Å